Protein AF-A0A7X8TMB0-F1 (afdb_monomer)

Foldseek 3Di:
DDPVLVCQLVVLLVCCVPPVPNVVSNVVSLVVLLVVLVVQLVVQVVCCVVVVPNVVLNVLSVVLNVLSVVLVVLVDPVSVVVNVVSSVVSVVSVVVSVVVVVVVVPDDPPDD

Organism: NCBI:txid1463632

Secondary structure (DSSP, 8-state):
--HHHHHHHHHHHHHHHHHS--HHHHHHHHHHHHHHHHHHHHHHHHHHHHHS--HHHHHHHHHHHHHHHHHHHT-STTTHHHHHHHHHHHHHHHHHHHHHHHHHHT------

Sequence (112 aa):
MSVAAVVVLFATGGQLVQNYSGIDIHGAAAIGLHITTGLLALTLVLRAVLTRTGIWAAAAAMVLFGISFVQAELGDYSTLANHVLGSVITTVLCTWLTAWSFARRNSPAIDS

Radius of gyration: 16.23 Å; Cα contacts (8 Å, |Δi|>4): 84; chains: 1; bounding box: 42×24×46 Å

Structure (mmCIF, N/CA/C/O backbone):
data_AF-A0A7X8TMB0-F1
#
_entry.id   AF-A0A7X8TMB0-F1
#
loop_
_atom_site.group_PDB
_atom_site.id
_atom_site.type_symbol
_atom_site.label_atom_id
_atom_site.label_alt_id
_atom_site.label_comp_id
_atom_site.label_asym_id
_atom_site.label_entity_id
_atom_site.label_seq_id
_atom_site.pdbx_PDB_ins_code
_atom_site.Cartn_x
_atom_site.Cartn_y
_atom_site.Cartn_z
_atom_site.occupancy
_atom_site.B_iso_or_equiv
_atom_site.auth_seq_id
_atom_site.auth_comp_id
_atom_site.auth_asym_id
_atom_site.auth_atom_id
_atom_site.pdbx_PDB_model_num
ATOM 1 N N . MET A 1 1 ? -3.339 4.482 -0.862 1.00 68.69 1 MET A N 1
ATOM 2 C CA . MET A 1 1 ? -2.575 4.609 -2.122 1.00 68.69 1 MET A CA 1
ATOM 3 C C . MET A 1 1 ? -3.368 5.495 -3.071 1.00 68.69 1 MET A C 1
ATOM 5 O O . MET A 1 1 ? -4.585 5.356 -3.096 1.00 68.69 1 MET A O 1
ATOM 9 N N . SER A 1 2 ? -2.742 6.439 -3.774 1.00 82.62 2 SER A N 1
ATOM 10 C CA . SER A 1 2 ? -3.465 7.282 -4.737 1.00 82.62 2 SER A CA 1
ATOM 11 C C . SER A 1 2 ? -3.544 6.599 -6.103 1.00 82.62 2 SER A C 1
ATOM 13 O O . SER A 1 2 ? -2.672 5.804 -6.453 1.00 82.62 2 SER A O 1
ATOM 15 N N . VAL A 1 3 ? -4.559 6.950 -6.897 1.00 86.31 3 VAL A N 1
ATOM 16 C CA . VAL A 1 3 ? -4.673 6.499 -8.296 1.00 86.31 3 VAL A CA 1
ATOM 17 C C . VAL A 1 3 ? -3.434 6.909 -9.096 1.00 86.31 3 VAL A C 1
ATOM 19 O O . VAL A 1 3 ? -2.912 6.112 -9.865 1.00 86.31 3 VAL A O 1
ATOM 22 N N . ALA A 1 4 ? -2.900 8.109 -8.849 1.00 87.56 4 ALA A N 1
ATOM 23 C CA . ALA A 1 4 ? -1.669 8.574 -9.481 1.00 87.56 4 ALA A CA 1
ATOM 24 C C . ALA A 1 4 ? -0.474 7.646 -9.196 1.00 87.56 4 ALA A C 1
ATOM 26 O O . ALA A 1 4 ? 0.260 7.308 -10.117 1.00 87.56 4 ALA A O 1
ATOM 27 N N . ALA A 1 5 ? -0.305 7.181 -7.952 1.00 86.75 5 ALA A N 1
ATOM 28 C CA . ALA A 1 5 ? 0.771 6.252 -7.607 1.00 86.75 5 ALA A CA 1
ATOM 29 C C . ALA A 1 5 ? 0.620 4.899 -8.321 1.00 86.75 5 ALA A C 1
ATOM 31 O O . ALA A 1 5 ? 1.609 4.356 -8.803 1.00 86.75 5 ALA A O 1
ATOM 32 N N . VAL A 1 6 ? -0.612 4.384 -8.437 1.00 89.31 6 VAL A N 1
ATOM 33 C CA . VAL A 1 6 ? -0.902 3.161 -9.211 1.00 89.31 6 VAL A CA 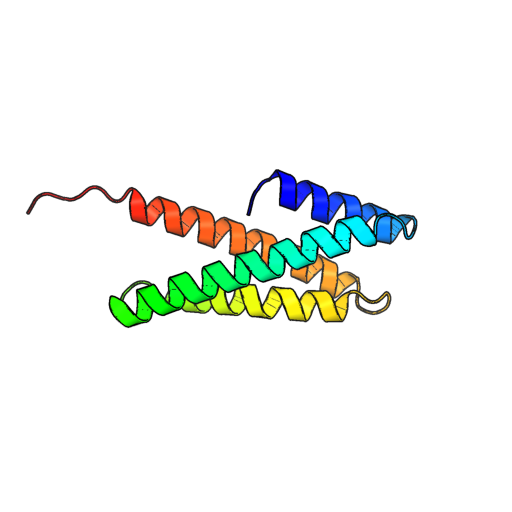1
ATOM 34 C C . VAL A 1 6 ? -0.509 3.368 -10.673 1.00 89.31 6 VAL A C 1
ATOM 36 O O . VAL A 1 6 ? 0.249 2.575 -11.221 1.00 89.31 6 VAL A O 1
ATOM 39 N N . VAL A 1 7 ? -0.962 4.462 -11.289 1.00 92.00 7 VAL A N 1
ATOM 40 C CA . VAL A 1 7 ? -0.644 4.774 -12.689 1.00 92.00 7 VAL A CA 1
ATOM 41 C C . VAL A 1 7 ? 0.865 4.863 -12.903 1.00 92.00 7 VAL A C 1
ATOM 43 O O . VAL A 1 7 ? 1.371 4.238 -13.828 1.00 92.00 7 VAL A O 1
ATOM 46 N N . VAL A 1 8 ? 1.594 5.576 -12.039 1.00 93.12 8 VAL A N 1
ATOM 47 C CA . VAL A 1 8 ? 3.055 5.706 -12.151 1.00 93.12 8 VAL A CA 1
ATOM 48 C C . VAL A 1 8 ? 3.741 4.345 -12.053 1.00 93.12 8 VAL A C 1
ATOM 50 O O . VAL A 1 8 ? 4.548 4.026 -12.922 1.00 93.12 8 VAL A O 1
ATOM 53 N N . LEU A 1 9 ? 3.412 3.525 -11.050 1.00 90.94 9 LEU A N 1
ATOM 54 C CA . LEU A 1 9 ? 4.036 2.211 -10.850 1.00 90.94 9 LEU A CA 1
ATOM 55 C C . LEU A 1 9 ? 3.799 1.271 -12.036 1.00 90.94 9 LEU A C 1
ATOM 57 O O . LEU A 1 9 ? 4.753 0.693 -12.551 1.00 90.94 9 LEU A O 1
ATOM 61 N N . PHE A 1 10 ? 2.555 1.159 -12.509 1.00 92.06 10 PHE A N 1
ATOM 62 C CA . PHE A 1 10 ? 2.221 0.271 -13.626 1.00 92.06 10 PHE A CA 1
ATOM 63 C C . PHE A 1 10 ? 2.744 0.793 -14.968 1.00 92.06 10 PHE A C 1
ATOM 65 O O . PHE A 1 10 ? 3.234 0.003 -15.772 1.00 92.06 10 PHE A O 1
ATOM 72 N N . ALA A 1 11 ? 2.692 2.105 -15.219 1.00 93.12 11 ALA A N 1
ATOM 73 C CA . ALA A 1 11 ? 3.208 2.681 -16.460 1.00 93.12 11 ALA A CA 1
ATOM 74 C C . ALA A 1 11 ? 4.732 2.534 -16.554 1.00 93.12 11 ALA A C 1
ATOM 76 O O . ALA A 1 11 ? 5.246 2.056 -17.563 1.00 93.12 11 ALA A O 1
ATOM 77 N N . THR A 1 12 ? 5.455 2.902 -15.493 1.00 92.25 12 THR A N 1
ATOM 78 C CA . THR A 1 12 ? 6.920 2.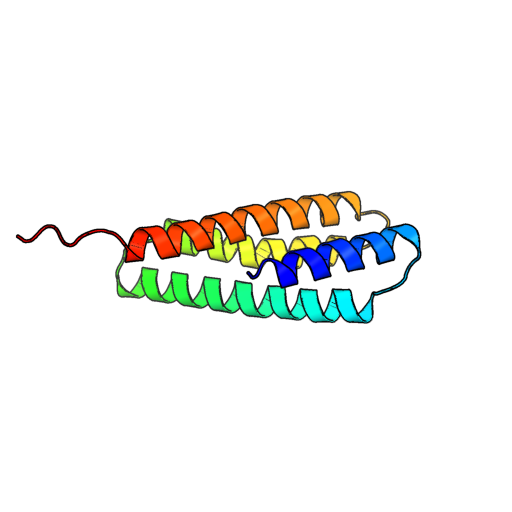769 -15.453 1.00 92.25 12 THR A CA 1
ATOM 79 C C . THR A 1 12 ? 7.359 1.309 -15.415 1.00 92.25 12 THR A C 1
ATOM 81 O O . THR A 1 12 ? 8.326 0.964 -16.082 1.00 92.25 12 THR A O 1
ATOM 84 N N . GLY A 1 13 ? 6.610 0.431 -14.740 1.00 87.00 13 GLY A N 1
ATOM 85 C CA . GLY A 1 13 ? 6.841 -1.013 -14.785 1.00 87.00 13 GLY A CA 1
ATOM 86 C C . GLY A 1 13 ? 6.664 -1.572 -16.199 1.00 87.00 13 GLY A C 1
ATOM 87 O O . GLY A 1 13 ? 7.526 -2.294 -16.686 1.00 87.00 13 GLY A O 1
ATOM 88 N N . GLY A 1 14 ? 5.606 -1.170 -16.911 1.00 85.56 14 GLY A N 1
ATOM 89 C CA . GLY A 1 14 ? 5.397 -1.548 -18.311 1.00 85.56 14 GLY A CA 1
ATOM 90 C C . GLY A 1 14 ? 6.529 -1.082 -19.234 1.00 85.56 14 GLY A C 1
ATOM 91 O O . GLY A 1 14 ? 6.990 -1.855 -20.071 1.00 85.56 14 GLY A O 1
ATOM 92 N N . GLN A 1 15 ? 7.026 0.146 -19.046 1.00 89.50 15 GLN A N 1
ATOM 93 C CA . GLN A 1 15 ? 8.203 0.650 -19.767 1.00 89.50 15 GLN A CA 1
ATOM 94 C C . GLN A 1 15 ? 9.466 -0.158 -19.462 1.00 89.50 15 GLN A C 1
ATOM 96 O O . GLN A 1 15 ? 10.229 -0.470 -20.378 1.00 89.50 15 GLN A O 1
ATOM 101 N N . LEU A 1 16 ? 9.654 -0.552 -18.202 1.00 87.62 16 LEU A N 1
ATOM 102 C CA . LEU A 1 16 ? 10.790 -1.363 -17.787 1.00 87.62 16 LEU A CA 1
ATOM 103 C C . LEU A 1 16 ? 10.750 -2.749 -18.442 1.00 87.62 16 LEU A C 1
ATOM 105 O O . LEU A 1 16 ? 11.768 -3.208 -18.944 1.00 87.62 16 LEU A O 1
ATOM 109 N N . VAL A 1 17 ? 9.572 -3.376 -18.526 1.00 87.75 17 VAL A N 1
ATOM 110 C CA . VAL A 1 17 ? 9.391 -4.675 -19.197 1.00 87.75 17 VAL A CA 1
ATOM 111 C C . VAL A 1 17 ? 9.643 -4.590 -20.703 1.00 87.75 17 VAL A C 1
ATOM 113 O O . VAL A 1 17 ? 10.238 -5.500 -21.273 1.00 87.75 17 VAL A O 1
ATOM 116 N N . GLN A 1 18 ? 9.179 -3.525 -21.357 1.00 88.94 18 GLN A N 1
ATOM 117 C CA . GLN A 1 18 ? 9.260 -3.403 -22.815 1.00 88.94 18 GLN A CA 1
ATOM 118 C C . GLN A 1 18 ? 10.636 -2.940 -23.301 1.00 88.94 18 GLN A C 1
ATOM 120 O O . GLN A 1 18 ? 11.143 -3.469 -24.285 1.00 88.94 18 GLN A O 1
ATOM 125 N N . ASN A 1 19 ? 11.216 -1.941 -22.632 1.00 89.38 19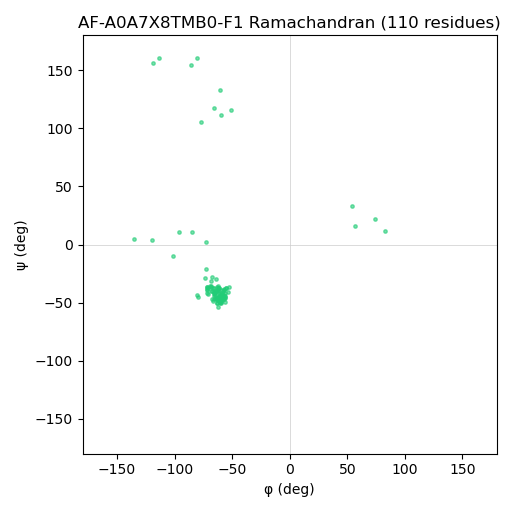 ASN A N 1
ATOM 126 C CA . ASN A 1 19 ? 12.323 -1.149 -23.172 1.00 89.38 19 ASN A CA 1
ATOM 127 C C . ASN A 1 19 ? 13.469 -0.919 -22.168 1.00 89.38 19 ASN A C 1
ATOM 129 O O . ASN A 1 19 ? 14.377 -0.146 -22.468 1.00 89.38 19 ASN A O 1
ATOM 133 N N . TYR A 1 20 ? 13.421 -1.515 -20.970 1.00 84.25 20 TYR A N 1
ATOM 134 C CA . TYR A 1 20 ? 14.389 -1.277 -19.885 1.00 84.25 20 TYR A CA 1
ATOM 135 C C . TYR A 1 20 ? 14.574 0.194 -19.497 1.00 84.25 20 TYR A C 1
ATOM 137 O O . TYR A 1 20 ? 15.650 0.616 -19.077 1.00 84.25 20 TYR A O 1
ATOM 145 N N . SER A 1 21 ? 13.503 0.980 -19.599 1.00 88.62 21 SER A N 1
ATOM 146 C CA . SER A 1 21 ? 13.487 2.399 -19.246 1.00 88.62 21 SER A CA 1
ATOM 147 C C . SER A 1 21 ? 12.588 2.678 -18.035 1.00 88.62 21 SER A C 1
ATOM 149 O O . SER A 1 21 ? 11.726 1.879 -17.675 1.00 88.62 21 SER A O 1
ATOM 151 N N . GLY A 1 22 ? 12.789 3.826 -17.378 1.00 85.88 22 GLY A N 1
ATOM 152 C CA . GLY A 1 22 ? 11.934 4.272 -16.268 1.00 85.88 22 GLY A CA 1
ATOM 153 C C . GLY A 1 22 ? 12.255 3.672 -14.894 1.00 85.88 22 GLY A C 1
ATOM 154 O O . GLY A 1 22 ? 11.473 3.870 -13.964 1.00 85.88 22 GLY A O 1
ATOM 155 N N . ILE A 1 23 ? 13.399 2.993 -14.749 1.00 88.94 23 ILE A N 1
ATOM 156 C CA . ILE A 1 23 ? 13.826 2.333 -13.503 1.00 88.94 23 ILE A CA 1
ATOM 157 C C . ILE A 1 23 ? 13.895 3.288 -12.305 1.00 88.94 23 ILE A C 1
ATOM 159 O O . ILE A 1 23 ? 13.411 2.944 -11.231 1.00 88.94 23 ILE A O 1
ATOM 163 N N . ASP A 1 24 ? 14.403 4.507 -12.496 1.00 90.75 24 ASP A N 1
ATOM 164 C CA . ASP A 1 24 ? 14.556 5.478 -11.406 1.00 90.75 24 ASP A CA 1
ATOM 165 C C . ASP A 1 24 ? 13.199 5.917 -10.846 1.00 90.75 24 ASP A C 1
ATOM 167 O O . ASP A 1 24 ? 12.988 5.962 -9.633 1.00 90.75 24 ASP A O 1
ATOM 171 N N . ILE A 1 25 ? 12.246 6.202 -11.739 1.00 92.06 25 ILE A N 1
ATOM 172 C CA . ILE A 1 25 ? 10.899 6.643 -11.361 1.00 92.06 25 ILE A CA 1
ATOM 173 C C . ILE A 1 25 ? 10.125 5.479 -10.735 1.00 92.06 25 ILE A C 1
ATOM 175 O O . ILE A 1 25 ? 9.461 5.667 -9.714 1.00 92.06 25 ILE A O 1
ATOM 179 N N . HIS A 1 26 ? 10.231 4.279 -11.316 1.00 92.12 26 HIS A N 1
ATOM 180 C CA . HIS A 1 26 ? 9.614 3.076 -10.766 1.00 92.12 26 HIS A CA 1
ATOM 181 C C . HIS A 1 26 ? 10.143 2.780 -9.359 1.00 92.12 26 HIS A C 1
ATOM 183 O O . HIS A 1 26 ? 9.359 2.603 -8.428 1.00 92.12 26 HIS A O 1
ATOM 189 N N . GLY A 1 27 ? 11.467 2.808 -9.186 1.00 89.94 27 GLY A N 1
ATOM 190 C CA . GLY A 1 27 ? 12.134 2.589 -7.907 1.00 89.94 27 GLY A CA 1
ATOM 191 C C . GLY A 1 27 ? 11.734 3.624 -6.856 1.00 89.94 27 GLY A C 1
ATOM 192 O O . GLY A 1 27 ? 11.366 3.259 -5.741 1.00 89.94 27 GLY A O 1
ATOM 193 N N . ALA A 1 28 ? 11.707 4.911 -7.211 1.00 93.44 28 ALA A N 1
ATOM 194 C CA . ALA A 1 28 ? 11.258 5.968 -6.303 1.00 93.44 28 ALA A CA 1
ATOM 195 C C . ALA A 1 28 ? 9.791 5.782 -5.872 1.00 93.44 28 ALA A C 1
ATOM 197 O O . ALA A 1 28 ? 9.461 5.905 -4.688 1.00 93.44 28 ALA A O 1
ATOM 198 N N . ALA A 1 29 ? 8.905 5.440 -6.813 1.00 90.62 29 ALA A N 1
ATOM 199 C CA . ALA A 1 29 ? 7.506 5.155 -6.512 1.00 90.62 29 ALA A CA 1
ATOM 200 C C . ALA A 1 29 ? 7.348 3.895 -5.639 1.00 90.62 29 ALA A C 1
ATOM 202 O O . ALA A 1 29 ? 6.517 3.883 -4.726 1.00 90.62 29 ALA A O 1
ATOM 203 N N . ALA A 1 30 ? 8.169 2.866 -5.867 1.00 91.81 30 ALA A N 1
ATOM 204 C CA . ALA A 1 30 ? 8.186 1.640 -5.074 1.00 91.81 30 ALA A CA 1
ATOM 205 C C . ALA A 1 30 ? 8.638 1.905 -3.629 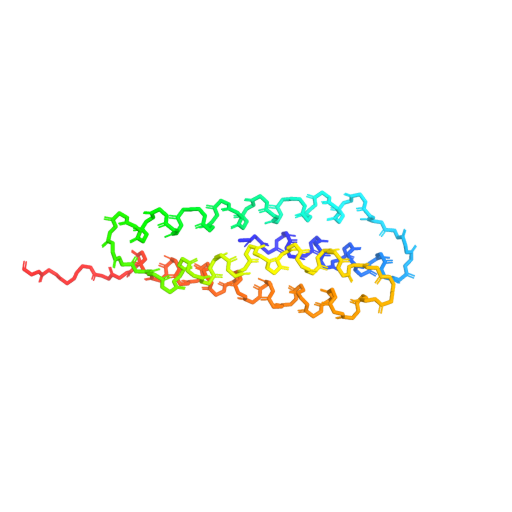1.00 91.81 30 ALA A C 1
ATOM 207 O O . ALA A 1 30 ? 7.981 1.457 -2.691 1.00 91.81 30 ALA A O 1
ATOM 208 N N . ILE A 1 31 ? 9.672 2.725 -3.417 1.00 93.88 31 ILE A N 1
ATOM 209 C CA . ILE A 1 31 ? 10.077 3.174 -2.071 1.00 93.88 31 ILE A CA 1
ATOM 210 C C . ILE A 1 31 ? 8.905 3.861 -1.360 1.00 93.88 31 ILE A C 1
ATOM 212 O O . ILE A 1 31 ? 8.591 3.540 -0.211 1.00 93.88 31 ILE A O 1
ATOM 216 N N . GLY A 1 32 ? 8.207 4.764 -2.054 1.00 93.38 32 GLY A N 1
ATOM 217 C CA . GLY A 1 32 ? 7.003 5.403 -1.523 1.00 93.38 32 GLY A CA 1
ATOM 218 C C . GLY A 1 32 ? 5.918 4.391 -1.129 1.00 93.38 32 GLY A C 1
ATOM 219 O O . GLY A 1 32 ? 5.291 4.528 -0.073 1.00 93.38 32 GLY A O 1
ATOM 220 N N . LEU A 1 33 ? 5.719 3.340 -1.928 1.00 92.31 33 LEU A N 1
ATOM 221 C CA . LEU A 1 33 ? 4.792 2.251 -1.615 1.00 92.31 33 LEU A CA 1
ATOM 222 C C . LEU A 1 33 ? 5.199 1.499 -0.336 1.00 92.31 33 LEU A C 1
ATOM 224 O O . LEU A 1 33 ? 4.349 1.284 0.529 1.00 92.31 33 LEU A O 1
ATOM 228 N N . HIS A 1 34 ? 6.476 1.151 -0.166 1.00 94.19 34 HIS A N 1
ATOM 229 C CA . HIS A 1 34 ? 6.959 0.478 1.046 1.00 94.19 34 HIS A CA 1
ATOM 230 C C . HIS A 1 34 ? 6.759 1.335 2.296 1.00 94.19 34 HIS A C 1
ATOM 232 O O . HIS A 1 34 ? 6.213 0.866 3.294 1.00 94.19 34 HIS A O 1
ATOM 238 N N . ILE A 1 35 ? 7.137 2.614 2.234 1.00 95.56 35 ILE A N 1
ATOM 239 C CA . ILE A 1 35 ? 6.977 3.538 3.363 1.00 95.56 35 ILE A CA 1
ATOM 240 C C . ILE A 1 35 ? 5.498 3.656 3.739 1.00 95.56 35 ILE A C 1
ATOM 242 O O . ILE A 1 35 ? 5.126 3.509 4.903 1.00 95.56 35 ILE A O 1
ATOM 246 N N . THR A 1 36 ? 4.628 3.889 2.755 1.00 93.69 36 THR A N 1
ATOM 247 C CA . THR A 1 36 ? 3.198 4.101 3.018 1.00 93.69 36 THR A CA 1
ATOM 248 C C . THR A 1 36 ? 2.493 2.842 3.521 1.00 93.69 36 THR A C 1
ATOM 250 O O . THR A 1 36 ? 1.677 2.932 4.439 1.00 93.69 36 THR A O 1
ATOM 253 N N . THR A 1 37 ? 2.815 1.664 2.981 1.00 93.06 37 THR A N 1
ATOM 254 C CA . THR A 1 37 ? 2.266 0.388 3.474 1.00 93.06 37 THR A CA 1
ATOM 255 C C . THR A 1 37 ? 2.800 0.029 4.861 1.00 93.06 37 THR A C 1
ATOM 257 O O . THR A 1 37 ? 2.025 -0.443 5.691 1.00 93.06 37 THR A O 1
ATOM 260 N N . GLY A 1 38 ? 4.064 0.341 5.166 1.00 93.69 38 GLY A N 1
ATOM 261 C CA . GLY A 1 38 ? 4.646 0.166 6.500 1.00 93.69 38 GLY A CA 1
ATOM 262 C C . GLY A 1 38 ? 3.986 1.051 7.554 1.00 93.69 38 GLY A C 1
ATOM 263 O O . GLY A 1 38 ? 3.582 0.565 8.610 1.00 93.69 38 GLY A O 1
ATOM 264 N N . LEU A 1 39 ? 3.787 2.336 7.249 1.00 95.50 39 LEU A N 1
ATOM 265 C CA . LEU A 1 39 ? 3.074 3.262 8.135 1.00 95.50 39 LEU A CA 1
ATOM 266 C C . LEU A 1 39 ? 1.619 2.833 8.364 1.00 95.50 39 LEU A C 1
ATOM 268 O O . LEU A 1 39 ? 1.119 2.922 9.488 1.00 95.50 39 LEU A O 1
ATOM 272 N N . LEU A 1 40 ? 0.941 2.336 7.324 1.00 93.50 40 LEU A N 1
ATOM 273 C CA . LEU A 1 40 ? -0.412 1.792 7.445 1.00 93.50 40 LEU A CA 1
ATOM 274 C C . LEU A 1 40 ? -0.442 0.571 8.373 1.00 93.50 40 LEU A C 1
ATOM 276 O O . LEU A 1 40 ? -1.284 0.509 9.271 1.00 93.50 40 LEU A O 1
ATOM 280 N N . ALA A 1 41 ? 0.479 -0.375 8.175 1.00 95.69 41 ALA A N 1
ATOM 281 C CA . ALA A 1 41 ? 0.589 -1.576 8.994 1.00 95.69 41 ALA A CA 1
ATOM 282 C C . ALA A 1 41 ? 0.852 -1.227 10.462 1.00 95.69 41 ALA A C 1
ATOM 284 O O . ALA A 1 41 ? 0.105 -1.664 11.337 1.00 95.69 41 ALA A O 1
ATOM 285 N N . LEU A 1 42 ? 1.823 -0.346 10.721 1.00 96.88 42 LEU A N 1
ATOM 286 C CA . LEU A 1 42 ? 2.122 0.157 12.059 1.00 96.88 42 LEU A CA 1
ATOM 287 C C . LEU A 1 42 ? 0.886 0.791 12.708 1.00 96.88 42 LEU A C 1
ATOM 289 O O . LEU A 1 42 ? 0.524 0.442 13.829 1.00 96.88 42 LEU A O 1
ATOM 293 N N . THR A 1 43 ? 0.197 1.678 11.990 1.00 94.81 43 THR A N 1
ATOM 294 C CA . THR A 1 43 ? -0.984 2.381 12.509 1.00 94.81 43 THR A CA 1
ATOM 295 C C . THR A 1 43 ? -2.110 1.412 12.875 1.00 94.81 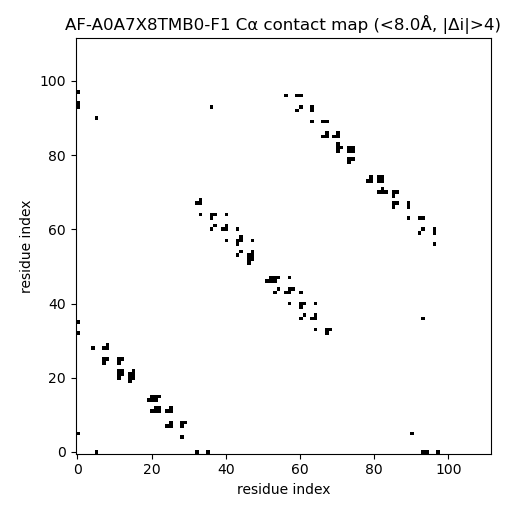43 THR A C 1
ATOM 297 O O . THR A 1 43 ? -2.717 1.534 13.942 1.00 94.81 43 THR A O 1
ATOM 300 N N . LEU A 1 44 ? -2.398 0.429 12.015 1.00 93.50 44 LEU A N 1
ATOM 301 C CA . LEU A 1 44 ? -3.466 -0.543 12.258 1.00 93.50 44 LEU A CA 1
ATOM 302 C C . LEU A 1 44 ? -3.111 -1.536 13.368 1.00 93.50 44 LEU A C 1
ATOM 304 O O . LEU A 1 44 ? -3.989 -1.870 14.162 1.00 93.50 44 LEU A O 1
ATOM 308 N N . VAL A 1 45 ? -1.846 -1.950 13.476 1.00 96.00 4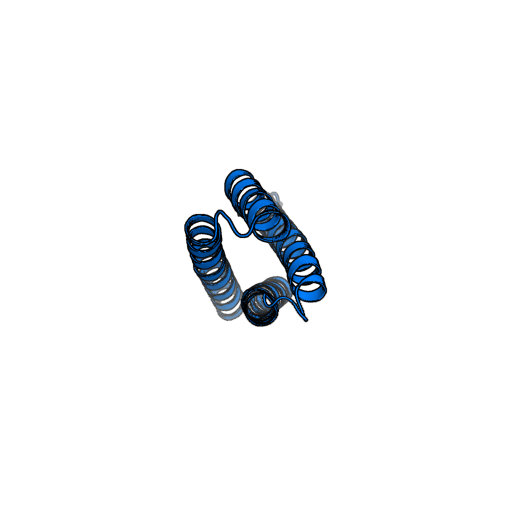5 VAL A N 1
ATOM 309 C CA . VAL A 1 45 ? -1.358 -2.773 14.592 1.00 96.00 45 VAL A CA 1
ATOM 310 C C . VAL A 1 45 ? -1.481 -2.015 15.910 1.00 96.00 45 VAL A C 1
ATOM 312 O O . VAL A 1 45 ? -2.096 -2.530 16.841 1.00 96.00 45 VAL A O 1
ATOM 315 N N . LEU A 1 46 ? -0.984 -0.776 15.987 1.00 96.44 46 LEU A N 1
ATOM 316 C CA . LEU A 1 46 ? -1.092 0.049 17.194 1.00 96.44 46 LEU A CA 1
ATOM 317 C C . LEU A 1 46 ? -2.554 0.243 17.604 1.00 96.44 46 LEU A C 1
ATOM 319 O O . LEU A 1 46 ? -2.911 0.023 18.761 1.00 96.44 46 LEU A O 1
ATOM 323 N N . ARG A 1 47 ? -3.434 0.569 16.650 1.00 93.44 47 ARG A N 1
ATOM 324 C CA . ARG A 1 47 ? -4.874 0.687 16.910 1.00 93.44 47 ARG A CA 1
ATOM 325 C C . ARG A 1 47 ? -5.475 -0.623 17.424 1.00 93.44 47 ARG A C 1
ATOM 327 O O . ARG A 1 47 ? -6.273 -0.587 18.362 1.00 93.44 47 ARG A O 1
ATOM 334 N N . ALA A 1 48 ? -5.121 -1.763 16.832 1.00 93.44 48 ALA A N 1
ATOM 335 C CA . ALA A 1 48 ? -5.637 -3.063 17.250 1.00 93.44 48 ALA A CA 1
ATOM 336 C C . ALA A 1 48 ? -5.152 -3.460 18.650 1.00 93.44 48 ALA A C 1
ATOM 338 O O . ALA A 1 48 ? -5.936 -3.988 19.433 1.00 93.44 48 ALA A O 1
ATOM 339 N N . VAL A 1 49 ? -3.901 -3.148 18.997 1.00 95.12 49 VAL A N 1
ATOM 340 C CA . VAL A 1 49 ? -3.344 -3.385 20.337 1.00 95.12 49 VAL A CA 1
ATOM 341 C C . VAL A 1 49 ? -4.042 -2.519 21.385 1.00 95.12 49 VAL A C 1
ATOM 343 O O . VAL A 1 49 ? -4.464 -3.037 22.419 1.00 95.12 49 VAL A O 1
ATOM 346 N N . LEU A 1 50 ? -4.211 -1.223 21.104 1.00 95.12 50 LEU A N 1
ATOM 347 C CA . LEU A 1 50 ? -4.794 -0.265 22.048 1.00 95.12 50 LEU A CA 1
ATOM 348 C C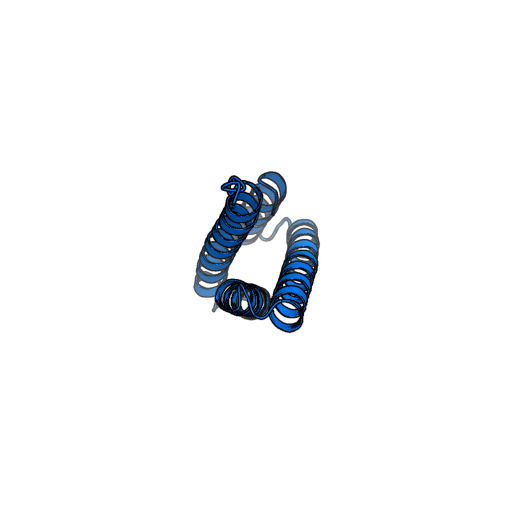 . LEU A 1 50 ? -6.302 -0.462 22.247 1.00 95.12 50 LEU A C 1
ATOM 350 O O . LEU A 1 50 ? -6.795 -0.329 23.361 1.00 95.12 50 LEU A O 1
ATOM 354 N N . THR A 1 51 ? -7.044 -0.782 21.183 1.00 92.00 51 THR A N 1
ATOM 355 C CA . THR A 1 51 ? -8.517 -0.881 21.236 1.00 92.00 51 THR A CA 1
ATOM 356 C C . THR A 1 51 ? -9.039 -2.312 21.308 1.00 92.00 51 THR A C 1
ATOM 358 O O . THR A 1 51 ? -10.235 -2.502 21.496 1.00 92.00 51 THR A O 1
ATOM 361 N N . ARG A 1 52 ? -8.181 -3.325 21.110 1.00 90.25 52 ARG A N 1
ATOM 362 C CA . ARG A 1 52 ? -8.561 -4.744 20.943 1.00 90.25 52 ARG A CA 1
ATOM 363 C C . ARG A 1 52 ? -9.546 -4.998 19.785 1.00 90.25 52 ARG A C 1
ATOM 365 O O . ARG A 1 52 ? -10.129 -6.075 19.701 1.00 90.25 52 ARG A O 1
ATOM 372 N N . THR A 1 53 ? -9.718 -4.047 18.862 1.00 87.69 53 THR A N 1
ATOM 373 C CA . THR A 1 53 ? -10.618 -4.163 17.700 1.00 87.69 53 THR A CA 1
ATOM 374 C C . THR A 1 53 ? -9.855 -4.055 16.380 1.00 87.69 53 THR A C 1
ATOM 376 O O . THR A 1 53 ? -8.781 -3.469 16.313 1.00 87.69 53 THR A O 1
ATOM 379 N N . GLY A 1 54 ? -10.400 -4.610 15.293 1.00 86.62 54 GLY A N 1
ATOM 380 C CA . GLY A 1 54 ? -9.786 -4.471 13.963 1.00 86.62 54 GLY A CA 1
ATOM 381 C C . GLY A 1 54 ? -8.523 -5.312 13.736 1.00 86.62 54 GLY A C 1
ATOM 382 O O . GLY A 1 54 ? -7.752 -5.007 12.831 1.00 86.62 54 GLY A O 1
ATOM 383 N N . ILE A 1 55 ? -8.333 -6.387 14.510 1.00 92.94 55 ILE A N 1
ATOM 384 C CA . ILE A 1 55 ? -7.180 -7.303 14.423 1.00 92.94 55 ILE A CA 1
ATOM 385 C C . ILE A 1 55 ? -6.985 -7.842 12.996 1.00 92.94 55 ILE A C 1
ATOM 387 O O . ILE A 1 55 ? -5.865 -7.868 12.496 1.00 92.94 55 ILE A O 1
ATOM 391 N N . TRP A 1 56 ? -8.070 -8.192 12.298 1.00 93.06 56 TRP A N 1
ATOM 392 C CA . TRP A 1 56 ? -7.998 -8.661 10.910 1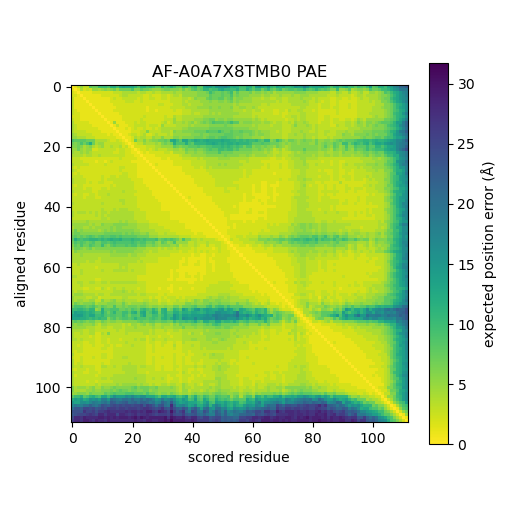.00 93.06 56 TRP A CA 1
ATOM 393 C C . TRP A 1 56 ? -7.435 -7.617 9.940 1.00 93.06 56 TRP A C 1
ATOM 395 O O . TRP A 1 56 ? -6.689 -7.970 9.032 1.00 93.06 56 TRP A O 1
ATOM 405 N N . ALA A 1 57 ? -7.740 -6.333 10.145 1.00 92.25 57 ALA A N 1
ATOM 406 C CA . ALA A 1 57 ? -7.181 -5.266 9.320 1.00 92.25 57 ALA A CA 1
ATOM 407 C C . ALA A 1 57 ? -5.690 -5.053 9.612 1.00 92.25 57 ALA A C 1
ATOM 409 O O . ALA A 1 57 ? -4.918 -4.833 8.685 1.00 92.25 57 ALA A O 1
ATOM 410 N N . ALA A 1 58 ? -5.274 -5.180 10.877 1.00 92.88 58 ALA A N 1
ATOM 411 C CA . ALA A 1 58 ? -3.861 -5.156 11.249 1.00 92.88 58 ALA A CA 1
ATOM 412 C C . ALA A 1 58 ? -3.088 -6.324 10.615 1.00 92.88 58 ALA A C 1
ATOM 414 O O . ALA A 1 58 ? -2.047 -6.107 10.000 1.00 92.88 58 ALA A O 1
ATOM 415 N N . ALA A 1 59 ? -3.631 -7.544 10.685 1.00 95.69 59 ALA A N 1
ATOM 416 C CA . ALA A 1 59 ? -3.037 -8.722 10.057 1.00 95.69 59 ALA A CA 1
ATOM 417 C C . ALA A 1 59 ? -2.920 -8.555 8.533 1.00 95.69 59 ALA A C 1
ATOM 419 O O . ALA A 1 59 ? -1.846 -8.751 7.970 1.00 95.69 59 ALA A O 1
ATOM 420 N N . ALA A 1 60 ? -3.992 -8.121 7.867 1.00 94.94 60 ALA A N 1
ATOM 421 C CA . ALA A 1 60 ? -3.971 -7.887 6.427 1.00 94.94 60 ALA A CA 1
ATOM 422 C C . ALA A 1 60 ? -2.995 -6.772 6.018 1.00 94.94 60 ALA A C 1
ATOM 424 O O . ALA A 1 60 ? -2.343 -6.884 4.984 1.00 94.94 60 ALA A O 1
ATOM 425 N N . ALA A 1 61 ? -2.855 -5.715 6.823 1.00 94.88 61 ALA A N 1
ATOM 426 C CA . ALA A 1 61 ? -1.888 -4.653 6.562 1.00 94.88 61 ALA A CA 1
ATOM 427 C C . ALA A 1 61 ? -0.442 -5.133 6.735 1.00 94.88 61 ALA A C 1
ATOM 429 O O . ALA A 1 61 ? 0.418 -4.760 5.941 1.00 94.88 61 ALA A O 1
ATOM 430 N N . MET A 1 62 ? -0.184 -6.013 7.708 1.00 96.69 62 MET A N 1
ATOM 431 C CA . MET A 1 62 ? 1.124 -6.650 7.838 1.00 96.69 62 MET A CA 1
ATOM 432 C C . MET A 1 62 ? 1.444 -7.561 6.655 1.00 96.69 62 MET A C 1
ATOM 434 O O . MET A 1 62 ? 2.553 -7.512 6.129 1.00 96.69 62 MET A O 1
ATOM 438 N N . VAL A 1 63 ? 0.468 -8.355 6.207 1.00 96.56 63 VAL A N 1
ATOM 439 C CA . VAL A 1 63 ? 0.603 -9.191 5.007 1.00 96.56 63 VAL A CA 1
ATOM 440 C C . VAL A 1 63 ? 0.866 -8.326 3.777 1.00 96.56 63 VAL A C 1
ATOM 442 O O . VAL A 1 63 ? 1.792 -8.613 3.028 1.00 96.56 63 VAL A O 1
ATOM 445 N N . LEU A 1 64 ? 0.119 -7.234 3.590 1.00 95.56 64 LEU A N 1
ATOM 446 C CA . LEU A 1 64 ? 0.340 -6.277 2.504 1.00 95.56 64 LEU A CA 1
ATOM 447 C C . LEU A 1 64 ? 1.766 -5.708 2.526 1.00 95.56 64 LEU A C 1
ATOM 449 O O . LEU A 1 64 ? 2.423 -5.667 1.486 1.00 95.56 64 LEU A O 1
ATOM 453 N N . PHE A 1 65 ? 2.242 -5.289 3.700 1.00 95.62 65 PHE A N 1
ATOM 454 C CA . PHE A 1 65 ? 3.602 -4.787 3.868 1.00 95.62 65 PHE A CA 1
ATOM 455 C C . PHE A 1 65 ? 4.634 -5.862 3.515 1.00 95.62 65 PHE A C 1
ATOM 457 O O . PHE A 1 65 ? 5.514 -5.599 2.704 1.00 95.62 65 PHE A O 1
ATOM 464 N N . GLY A 1 66 ? 4.484 -7.088 4.021 1.00 95.19 66 GLY A N 1
ATOM 465 C CA . GLY A 1 66 ? 5.379 -8.202 3.697 1.00 95.19 66 GLY A CA 1
ATOM 466 C C . GLY A 1 66 ? 5.399 -8.540 2.204 1.00 95.19 66 GLY A C 1
ATOM 467 O O . GLY A 1 66 ? 6.470 -8.602 1.603 1.00 95.19 66 GLY A O 1
ATOM 468 N N . ILE A 1 67 ? 4.223 -8.672 1.578 1.00 93.50 67 ILE A N 1
ATOM 469 C CA . ILE A 1 67 ? 4.102 -8.938 0.137 1.00 93.50 67 ILE A CA 1
ATOM 470 C C . ILE A 1 67 ? 4.815 -7.854 -0.670 1.00 93.50 67 ILE A C 1
ATOM 472 O O . ILE A 1 67 ? 5.460 -8.193 -1.656 1.00 93.50 67 ILE A O 1
ATOM 476 N N . SER A 1 68 ? 4.754 -6.581 -0.249 1.00 92.25 68 SER A N 1
ATOM 477 C CA . SER A 1 68 ? 5.424 -5.491 -0.968 1.00 92.25 68 SER A CA 1
ATOM 478 C C . SER A 1 68 ? 6.926 -5.738 -1.155 1.00 92.25 68 SER A C 1
ATOM 480 O O . SER A 1 68 ? 7.433 -5.443 -2.230 1.00 92.25 68 SER A O 1
ATOM 482 N N . PHE A 1 69 ? 7.616 -6.335 -0.175 1.00 91.62 69 PHE A N 1
ATOM 483 C CA . PHE A 1 69 ? 9.036 -6.700 -0.288 1.00 91.62 69 PHE A CA 1
ATOM 484 C C . PHE A 1 69 ? 9.241 -7.990 -1.064 1.00 91.62 69 PHE A C 1
ATOM 486 O O . PHE A 1 69 ? 10.076 -8.023 -1.961 1.00 91.62 69 PHE A O 1
ATOM 493 N N . VAL A 1 70 ? 8.449 -9.024 -0.768 1.00 91.88 70 VAL A N 1
ATOM 494 C CA . VAL A 1 70 ? 8.569 -10.323 -1.448 1.00 91.88 70 VAL A CA 1
ATOM 495 C C . VAL A 1 70 ? 8.438 -10.151 -2.958 1.00 91.88 70 VAL A C 1
ATOM 497 O O . VAL A 1 70 ? 9.239 -10.691 -3.712 1.00 91.88 70 VAL A O 1
ATOM 500 N N . GLN A 1 71 ? 7.466 -9.363 -3.424 1.00 89.56 71 GLN A N 1
ATOM 501 C CA . GLN A 1 71 ? 7.339 -9.118 -4.859 1.00 89.56 71 GLN A CA 1
ATOM 502 C C . GLN A 1 71 ? 8.497 -8.281 -5.423 1.00 89.56 71 GLN A C 1
ATOM 504 O O . GLN A 1 71 ? 8.877 -8.502 -6.566 1.00 89.56 71 GLN A O 1
ATOM 509 N N . ALA A 1 72 ? 9.090 -7.365 -4.649 1.00 86.62 72 ALA A N 1
ATOM 510 C CA . ALA A 1 72 ? 10.228 -6.558 -5.093 1.00 86.62 72 ALA A CA 1
ATOM 511 C C . ALA A 1 72 ? 11.494 -7.409 -5.289 1.00 86.62 72 ALA A C 1
ATOM 513 O O . ALA A 1 72 ? 12.189 -7.240 -6.287 1.00 86.62 72 ALA A O 1
ATOM 514 N N . GLU A 1 73 ? 11.751 -8.370 -4.397 1.00 86.06 73 GLU A N 1
ATOM 515 C CA . GLU A 1 73 ? 12.859 -9.330 -4.542 1.00 86.06 73 GLU A CA 1
ATOM 516 C C . GLU A 1 73 ? 12.692 -10.237 -5.770 1.00 86.06 73 GLU A C 1
ATOM 518 O O . GLU A 1 73 ? 13.668 -10.646 -6.391 1.00 86.06 73 GLU A O 1
ATOM 523 N N . LEU A 1 74 ? 11.446 -10.516 -6.160 1.00 86.62 74 LEU A N 1
ATOM 524 C CA . LEU A 1 74 ? 11.104 -11.301 -7.348 1.00 86.62 74 LEU A CA 1
ATOM 525 C C . LEU A 1 74 ? 11.066 -10.466 -8.642 1.00 86.62 74 LEU A C 1
ATOM 527 O O . LEU A 1 74 ? 10.585 -10.952 -9.661 1.00 86.62 74 LEU A O 1
ATOM 531 N N . GLY A 1 75 ? 11.536 -9.215 -8.620 1.00 70.31 75 GLY A N 1
ATOM 532 C CA . GLY A 1 75 ? 11.516 -8.297 -9.767 1.00 70.31 75 GLY A CA 1
ATOM 533 C C . GLY A 1 75 ? 12.517 -8.607 -10.886 1.00 70.31 75 GLY A C 1
ATOM 534 O O . GLY A 1 75 ? 12.596 -7.844 -11.846 1.00 70.31 75 GLY A O 1
ATOM 535 N N . ASP A 1 76 ? 13.287 -9.690 -10.774 1.00 74.81 76 ASP A N 1
ATOM 536 C CA . ASP A 1 76 ? 14.297 -10.075 -11.761 1.00 74.81 76 ASP A CA 1
ATOM 537 C C . ASP A 1 76 ? 13.668 -10.791 -12.977 1.00 74.81 76 ASP A C 1
ATOM 539 O O . ASP A 1 76 ? 12.557 -11.318 -12.902 1.00 74.81 76 ASP A O 1
ATOM 543 N N . TYR A 1 77 ? 14.359 -10.853 -14.120 1.00 67.88 77 TYR A N 1
ATOM 544 C CA . TYR A 1 77 ? 13.776 -11.349 -15.384 1.00 67.88 77 TYR A CA 1
ATOM 545 C C . TYR A 1 77 ? 13.176 -12.751 -15.296 1.00 67.88 77 TYR A C 1
ATOM 547 O O . TYR A 1 77 ? 12.147 -13.030 -15.911 1.00 67.88 77 TYR A O 1
ATOM 555 N N . SER A 1 78 ? 13.814 -13.632 -14.528 1.00 75.31 78 SER A N 1
ATOM 556 C CA . SER A 1 78 ? 13.374 -15.019 -14.351 1.00 75.31 78 SER A CA 1
ATOM 557 C C . SER A 1 78 ? 12.119 -15.151 -13.480 1.00 75.31 78 SER A C 1
ATOM 559 O O . SER A 1 78 ? 11.402 -16.146 -13.576 1.00 75.31 78 SER A O 1
ATOM 561 N N . THR A 1 79 ? 11.829 -14.144 -12.655 1.00 86.12 79 THR A N 1
ATOM 562 C CA . THR A 1 79 ? 10.751 -14.133 -11.657 1.00 86.12 79 THR A CA 1
ATOM 563 C C . THR A 1 79 ? 9.726 -13.020 -11.893 1.00 86.12 79 THR A C 1
ATOM 565 O O . THR A 1 79 ? 8.736 -12.928 -11.166 1.00 86.12 79 THR A O 1
ATOM 568 N N . LEU A 1 80 ? 9.867 -12.261 -12.983 1.00 85.38 80 LEU A N 1
ATOM 569 C CA . LEU A 1 80 ? 9.051 -11.102 -13.346 1.00 85.38 80 LEU A CA 1
ATOM 570 C C . LEU A 1 80 ? 7.536 -11.371 -13.359 1.00 85.38 80 LEU A C 1
ATOM 572 O O . LEU A 1 80 ? 6.749 -10.521 -12.946 1.00 85.38 80 LEU A O 1
ATOM 576 N N . ALA A 1 81 ? 7.097 -12.559 -13.785 1.00 87.50 81 ALA A N 1
ATOM 577 C CA . ALA A 1 81 ? 5.679 -12.927 -13.732 1.00 87.50 81 ALA A CA 1
ATOM 578 C C . ALA A 1 81 ? 5.135 -12.931 -12.287 1.00 87.50 81 ALA A C 1
ATOM 580 O O . ALA A 1 81 ? 4.015 -12.478 -12.041 1.00 87.50 81 ALA A O 1
ATOM 581 N N . ASN A 1 82 ? 5.950 -13.376 -11.325 1.00 89.00 82 ASN A N 1
ATOM 582 C CA . ASN A 1 82 ? 5.608 -13.367 -9.904 1.00 89.00 82 ASN A CA 1
ATOM 583 C C . ASN A 1 82 ? 5.612 -11.943 -9.340 1.00 89.00 82 ASN A C 1
ATOM 585 O O . ASN A 1 82 ? 4.745 -11.617 -8.531 1.00 89.00 82 ASN A O 1
ATOM 589 N N . HIS A 1 83 ? 6.532 -11.086 -9.795 1.00 90.69 83 HIS A N 1
ATOM 590 C CA . HIS A 1 83 ? 6.528 -9.661 -9.462 1.00 90.69 83 HIS A CA 1
ATOM 591 C C . HIS A 1 83 ? 5.229 -8.983 -9.916 1.00 90.69 83 HIS A C 1
ATOM 593 O O . HIS A 1 83 ? 4.532 -8.365 -9.112 1.00 90.69 83 HIS A O 1
ATOM 599 N N . VAL A 1 84 ? 4.831 -9.176 -11.179 1.00 90.06 84 VAL A N 1
ATOM 600 C CA . VAL A 1 84 ? 3.589 -8.596 -11.715 1.00 90.06 84 VAL A CA 1
ATOM 601 C C . VAL A 1 84 ? 2.371 -9.105 -10.944 1.00 90.06 84 VAL A C 1
ATOM 603 O O . VAL A 1 84 ? 1.537 -8.303 -10.522 1.00 90.06 84 VAL A O 1
ATOM 606 N N . LEU A 1 85 ? 2.274 -10.413 -10.694 1.00 91.81 85 LEU A N 1
ATOM 607 C CA . LEU A 1 85 ? 1.174 -10.979 -9.911 1.00 91.81 85 LEU A CA 1
ATOM 608 C C . LEU A 1 85 ? 1.140 -10.411 -8.482 1.00 91.81 85 LEU A C 1
ATOM 610 O O . LEU A 1 85 ? 0.079 -10.014 -7.995 1.00 91.81 85 LEU A O 1
ATOM 614 N N . GLY A 1 86 ? 2.303 -10.322 -7.835 1.00 91.75 86 GLY A N 1
ATOM 615 C CA . GLY A 1 86 ? 2.463 -9.706 -6.522 1.00 91.75 86 GLY A CA 1
ATOM 616 C C . GLY A 1 86 ? 1.975 -8.259 -6.502 1.00 91.75 86 GLY A C 1
ATOM 617 O O . GLY A 1 86 ? 1.215 -7.886 -5.610 1.00 91.75 86 GLY A O 1
ATOM 618 N N . SER A 1 87 ? 2.300 -7.474 -7.532 1.00 90.62 87 SER A N 1
ATOM 619 C CA . SER A 1 87 ? 1.867 -6.077 -7.654 1.00 90.62 87 SER A CA 1
ATOM 620 C C . SER A 1 87 ? 0.339 -5.928 -7.740 1.00 90.62 87 SER A C 1
ATOM 622 O O . SER A 1 87 ? -0.241 -5.022 -7.129 1.00 90.62 87 SER A O 1
ATOM 624 N N . VAL A 1 88 ? -0.344 -6.856 -8.421 1.00 92.25 88 VAL A N 1
ATOM 625 C CA . VAL A 1 88 ? -1.813 -6.893 -8.501 1.00 92.25 88 VAL A CA 1
ATOM 626 C C . VAL A 1 88 ? -2.411 -7.219 -7.135 1.00 92.25 88 VAL A C 1
ATOM 628 O O . VAL A 1 88 ? -3.308 -6.508 -6.675 1.00 92.25 88 VAL A O 1
ATOM 631 N N . ILE A 1 89 ? -1.879 -8.232 -6.444 1.00 94.12 89 ILE A N 1
ATOM 632 C CA . ILE A 1 89 ? -2.315 -8.607 -5.090 1.00 94.12 89 ILE A CA 1
ATOM 633 C C . ILE A 1 89 ? -2.132 -7.432 -4.120 1.00 94.12 89 ILE A C 1
ATOM 635 O O . ILE A 1 89 ? -3.064 -7.076 -3.395 1.00 94.12 89 ILE A O 1
ATOM 639 N N . THR A 1 90 ? -0.966 -6.781 -4.142 1.00 93.19 90 THR A N 1
ATOM 640 C CA . THR A 1 90 ? -0.673 -5.579 -3.350 1.00 93.19 90 THR A CA 1
ATOM 641 C C . THR A 1 90 ? -1.683 -4.467 -3.632 1.00 93.19 90 THR A C 1
ATOM 643 O O . THR A 1 90 ? -2.216 -3.869 -2.695 1.00 93.19 90 THR A O 1
ATOM 646 N N . THR A 1 91 ? -2.000 -4.213 -4.903 1.00 91.75 91 THR A N 1
ATOM 647 C CA . THR A 1 91 ? -2.947 -3.160 -5.303 1.00 91.75 91 THR A CA 1
ATOM 648 C C . THR A 1 91 ? -4.356 -3.442 -4.781 1.00 91.75 91 THR A C 1
ATOM 650 O O . THR A 1 91 ? -4.987 -2.561 -4.189 1.00 91.75 91 THR A O 1
ATOM 653 N N . VAL A 1 92 ? -4.841 -4.677 -4.935 1.00 93.94 92 VAL A N 1
ATOM 654 C CA . VAL A 1 92 ? -6.165 -5.099 -4.453 1.00 93.94 92 VAL A CA 1
ATOM 655 C C . VAL A 1 92 ? -6.253 -4.997 -2.932 1.00 93.94 92 VAL A C 1
ATOM 657 O O . VAL A 1 92 ? -7.173 -4.360 -2.417 1.00 93.94 92 VAL A O 1
ATOM 660 N N . LEU A 1 93 ? -5.282 -5.557 -2.204 1.00 92.75 93 LEU A N 1
ATOM 661 C CA . LEU A 1 93 ? -5.255 -5.510 -0.739 1.00 92.75 93 LEU A CA 1
ATOM 662 C C . LEU A 1 93 ? -5.179 -4.075 -0.213 1.00 92.75 93 LEU A C 1
ATOM 664 O O . LEU A 1 93 ? -5.890 -3.726 0.730 1.00 92.75 93 LEU A O 1
ATOM 668 N N . CYS A 1 94 ? -4.361 -3.222 -0.833 1.00 91.56 94 CYS A N 1
ATOM 669 C CA . CYS A 1 94 ? -4.251 -1.823 -0.436 1.00 91.56 94 CYS A CA 1
ATOM 670 C C . CYS A 1 94 ? -5.558 -1.056 -0.687 1.00 91.56 94 CYS A C 1
ATOM 672 O O . CYS A 1 94 ? -6.003 -0.284 0.168 1.00 91.56 94 CYS A O 1
ATOM 674 N N . THR A 1 95 ? -6.203 -1.298 -1.830 1.00 91.25 95 THR A N 1
ATOM 675 C CA . THR A 1 95 ? -7.495 -0.690 -2.184 1.00 91.25 95 THR A CA 1
ATOM 676 C C . THR A 1 95 ? -8.578 -1.120 -1.202 1.00 91.25 95 THR A C 1
ATOM 678 O O . THR A 1 95 ? -9.294 -0.280 -0.656 1.00 91.25 95 THR A O 1
ATOM 681 N N . TRP A 1 96 ? -8.646 -2.418 -0.906 1.00 93.19 96 TRP A N 1
ATOM 682 C CA . TRP A 1 96 ? -9.591 -2.974 0.052 1.00 93.19 96 TRP A CA 1
ATOM 683 C C . TRP A 1 96 ? -9.381 -2.423 1.470 1.00 93.19 96 TRP A C 1
ATOM 685 O O . TRP A 1 96 ? -10.338 -1.948 2.078 1.00 93.19 96 TRP A O 1
ATOM 695 N N . LEU A 1 97 ? -8.145 -2.396 1.983 1.00 90.31 97 LEU A N 1
ATOM 696 C CA . LEU A 1 97 ? -7.835 -1.818 3.300 1.00 90.31 97 LEU A CA 1
ATOM 697 C C . LEU A 1 97 ? -8.169 -0.327 3.375 1.00 90.31 97 LEU A C 1
ATOM 699 O O . LEU A 1 97 ? -8.656 0.150 4.404 1.00 90.31 97 LEU A O 1
ATOM 703 N N . THR A 1 98 ? -7.938 0.405 2.284 1.00 88.88 98 THR A N 1
ATOM 704 C CA . THR A 1 98 ? -8.321 1.816 2.176 1.00 88.88 98 THR A CA 1
ATOM 705 C C . THR A 1 98 ? -9.841 1.952 2.295 1.00 88.88 98 THR A C 1
ATOM 707 O O . THR A 1 98 ? -10.321 2.657 3.182 1.00 88.88 98 THR A O 1
ATOM 710 N N . ALA A 1 99 ? -10.605 1.222 1.476 1.00 89.06 99 ALA A N 1
ATOM 711 C CA . ALA A 1 99 ? -12.067 1.244 1.503 1.00 89.06 99 ALA A CA 1
ATOM 712 C C . ALA A 1 99 ? -12.633 0.839 2.875 1.00 89.06 99 ALA A C 1
ATOM 714 O O . ALA A 1 99 ? -13.494 1.529 3.422 1.00 89.06 99 ALA A O 1
ATOM 715 N N . TRP A 1 100 ? -12.102 -0.230 3.476 1.00 89.12 100 TRP A N 1
ATOM 716 C CA . TRP A 1 100 ? -12.486 -0.695 4.809 1.00 89.12 100 TRP A CA 1
ATOM 717 C C . TRP A 1 100 ? -12.260 0.372 5.887 1.00 89.12 100 TRP A C 1
ATOM 719 O O . TRP A 1 100 ? -13.121 0.586 6.746 1.00 89.12 100 TRP A O 1
ATOM 729 N N . SER A 1 101 ? -11.122 1.070 5.829 1.00 85.19 101 SER A N 1
ATOM 730 C CA . SER A 1 101 ? -10.772 2.112 6.799 1.00 85.19 101 SER A CA 1
ATOM 731 C C . SER A 1 101 ? -11.745 3.291 6.740 1.00 85.19 101 SER A C 1
ATOM 733 O O . SER A 1 101 ? -12.165 3.791 7.784 1.00 85.19 101 SER A O 1
ATOM 735 N N . PHE A 1 102 ? -12.160 3.700 5.537 1.00 86.31 102 PHE A N 1
ATOM 736 C CA . PHE A 1 102 ? -13.166 4.751 5.365 1.00 86.31 102 PHE A CA 1
ATOM 737 C C . PHE A 1 102 ? -14.574 4.293 5.758 1.00 86.31 102 PHE A C 1
ATOM 739 O O . PHE A 1 102 ? -15.277 5.031 6.445 1.00 86.31 102 PHE A O 1
ATOM 746 N N . ALA A 1 103 ? -14.974 3.069 5.405 1.00 85.81 103 ALA A N 1
ATOM 747 C CA . ALA A 1 103 ? -16.287 2.533 5.769 1.00 85.81 103 ALA A CA 1
ATOM 748 C C . ALA A 1 103 ? -16.500 2.493 7.293 1.00 85.81 103 ALA A C 1
ATOM 750 O O . ALA A 1 103 ? -17.573 2.836 7.780 1.00 85.81 103 ALA A O 1
ATOM 751 N N . ARG A 1 104 ? -15.458 2.146 8.063 1.00 76.94 104 ARG A N 1
ATOM 752 C CA . ARG A 1 104 ? -15.486 2.165 9.537 1.00 76.94 104 ARG A CA 1
ATOM 753 C C . ARG A 1 104 ? -15.594 3.567 10.136 1.00 76.94 104 ARG A C 1
ATOM 755 O O . ARG A 1 104 ? -16.105 3.699 11.242 1.00 76.94 104 ARG A O 1
ATOM 762 N N . ARG A 1 105 ? -15.102 4.599 9.446 1.00 70.31 105 ARG A N 1
ATOM 763 C CA . ARG A 1 105 ? -15.214 5.996 9.896 1.00 70.31 105 ARG A CA 1
ATOM 764 C C . ARG A 1 105 ? -16.636 6.538 9.731 1.00 70.31 105 ARG A C 1
ATOM 766 O O . ARG A 1 105 ? -17.046 7.392 10.504 1.00 70.31 105 ARG A O 1
ATOM 773 N N . ASN A 1 106 ? -17.370 6.021 8.748 1.00 68.12 106 ASN A N 1
ATOM 774 C CA . ASN A 1 106 ? -18.712 6.476 8.391 1.00 68.12 106 ASN A CA 1
ATOM 775 C C . ASN A 1 106 ? -19.829 5.641 9.040 1.00 68.12 106 ASN A C 1
ATOM 777 O O . ASN A 1 106 ? -20.983 5.772 8.640 1.00 68.12 106 ASN A O 1
ATOM 781 N N . SER A 1 107 ? -19.520 4.760 9.999 1.00 59.66 107 SER A N 1
ATOM 782 C CA . SER A 1 107 ? -20.561 4.049 10.745 1.00 59.66 107 SER A CA 1
ATOM 783 C C . SER A 1 107 ? -21.359 5.064 11.577 1.00 59.66 107 SER A C 1
ATOM 785 O O . SER A 1 107 ? -20.751 5.719 12.427 1.00 59.66 107 SER A O 1
ATOM 787 N N . PRO A 1 108 ? -22.676 5.236 11.340 1.00 51.91 108 PRO A N 1
ATOM 788 C CA . PRO A 1 108 ? -23.480 6.165 12.122 1.00 51.91 108 PRO A CA 1
ATOM 789 C C . PRO A 1 108 ? -23.455 5.737 13.590 1.00 51.91 108 PRO A C 1
ATOM 791 O O . PRO A 1 108 ? -23.611 4.552 13.896 1.00 51.91 108 PRO A O 1
ATOM 794 N N . ALA A 1 109 ? -23.227 6.699 14.487 1.00 56.16 109 ALA A N 1
ATOM 795 C CA . ALA A 1 109 ? -23.503 6.507 15.900 1.00 56.16 109 ALA A CA 1
ATOM 796 C C . ALA A 1 109 ? -25.001 6.207 16.004 1.00 56.16 109 ALA A C 1
ATOM 798 O O . ALA A 1 109 ? -25.827 7.046 15.659 1.00 56.16 109 ALA A O 1
ATOM 799 N N . ILE A 1 110 ? -25.352 4.974 16.361 1.00 58.88 110 ILE A N 1
ATOM 800 C CA . ILE A 1 110 ? -26.705 4.706 16.827 1.00 58.88 110 ILE A CA 1
ATOM 801 C C . ILE A 1 110 ? -26.715 5.231 18.252 1.00 58.88 110 ILE A C 1
ATOM 803 O O . ILE A 1 110 ? -26.072 4.648 19.125 1.00 58.88 110 ILE A O 1
ATOM 807 N N . ASP A 1 111 ? -27.358 6.380 18.423 1.00 51.69 111 ASP A N 1
ATOM 808 C CA . ASP A 1 111 ? -27.622 7.011 19.707 1.00 51.69 111 ASP A CA 1
ATOM 809 C C . ASP A 1 111 ? -28.258 5.967 20.643 1.00 51.69 111 ASP A C 1
ATOM 811 O O . ASP A 1 111 ? -29.332 5.431 20.355 1.00 51.69 111 ASP A O 1
ATOM 815 N N . SER A 1 112 ? -27.541 5.631 21.718 1.00 54.00 112 SER A N 1
ATOM 816 C CA . SER A 1 112 ? -27.987 4.777 22.825 1.00 54.00 112 SER A CA 1
ATOM 817 C C . SER A 1 112 ? -28.314 5.624 24.041 1.00 54.00 112 SER A C 1
ATOM 819 O O . SER A 1 112 ? -27.422 6.432 24.395 1.00 54.00 112 SER A O 1
#

pLDDT: mean 87.92, std 9.82, range [51.69, 96.88]

Nearest PDB structures (foldseek):
  7zjg-assembly1_A  TM=5.560E-01  e=6.754E-01  Rattus norvegicus
  7zjd-assembly1_A  TM=5.201E-01  e=1.322E+00  Rattus norvegicus

Mean predicted aligned error: 5.48 Å

Solvent-accessible surface area (backbone atoms only — not comparable to full-atom values): 6038 Å² total; per-residue (Å²): 133,55,71,66,57,51,51,48,41,54,52,25,46,51,3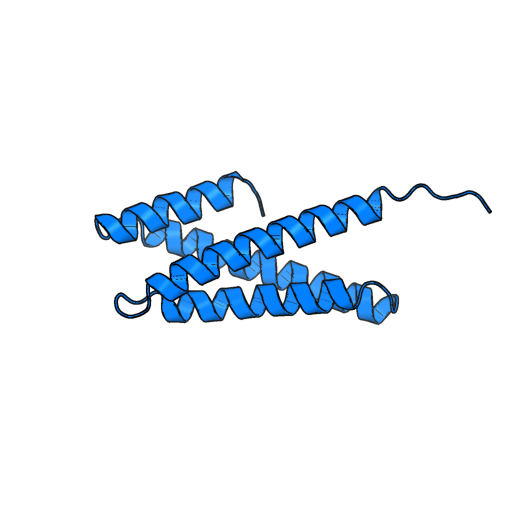6,34,75,76,68,74,38,49,60,69,61,29,49,53,50,48,53,52,48,52,52,54,35,44,54,49,16,52,51,34,40,54,47,17,69,76,67,75,46,60,54,67,57,17,52,52,30,44,49,44,36,52,48,56,51,56,23,56,75,29,59,44,89,94,33,34,71,54,17,55,53,38,51,51,52,43,51,52,53,48,50,48,54,51,53,52,57,52,55,65,71,66,59,75,82,76,88,125